Protein AF-A0A954BJS2-F1 (afdb_monomer_lite)

Sequence (101 aa):
MTTIRPLPHIETTKPYVPGGKLHGATGEIAMLASNENPFGPSPKAIAAMQDVAGGVHVYPDPDYGALRKAIADAKGITDFSRVAVSAGSDEIIHLLTQAYA

Structure (mmCIF, N/CA/C/O backbone):
data_AF-A0A954BJS2-F1
#
_entry.id   AF-A0A954BJS2-F1
#
loop_
_atom_site.group_PDB
_atom_site.id
_atom_site.type_symbol
_atom_site.label_atom_id
_atom_site.label_alt_id
_atom_site.label_comp_id
_atom_site.label_asym_id
_atom_site.label_entity_id
_atom_site.label_seq_id
_atom_site.pdbx_PDB_ins_code
_atom_site.Cartn_x
_atom_site.Cartn_y
_atom_site.Cartn_z
_atom_site.occupancy
_atom_site.B_iso_or_equiv
_atom_site.auth_seq_id
_atom_site.auth_comp_id
_atom_site.auth_asym_id
_atom_site.auth_atom_id
_atom_site.pdbx_PDB_model_num
ATOM 1 N N . MET A 1 1 ? -3.574 -6.481 -42.604 1.00 68.25 1 MET A N 1
ATOM 2 C CA . MET A 1 1 ? -3.641 -6.512 -41.127 1.00 68.25 1 MET A CA 1
ATOM 3 C C . MET A 1 1 ? -2.523 -5.639 -40.596 1.00 68.25 1 MET A C 1
ATOM 5 O O . MET A 1 1 ? -1.390 -5.832 -41.016 1.00 68.25 1 MET A O 1
ATOM 9 N N . THR A 1 2 ? -2.831 -4.658 -39.754 1.00 78.94 2 THR A N 1
ATOM 10 C CA . THR A 1 2 ? -1.814 -3.799 -39.136 1.00 78.94 2 THR A CA 1
ATOM 11 C C . THR A 1 2 ? -1.153 -4.575 -38.004 1.00 78.94 2 THR A C 1
ATOM 13 O O . THR A 1 2 ? -1.835 -5.018 -37.082 1.00 78.94 2 THR A O 1
ATOM 16 N N . THR A 1 3 ? 0.157 -4.788 -38.085 1.00 88.62 3 THR A N 1
ATOM 17 C CA . THR A 1 3 ? 0.908 -5.463 -37.023 1.00 88.62 3 THR A CA 1
ATOM 18 C C . THR A 1 3 ? 0.991 -4.544 -35.808 1.00 88.62 3 THR A C 1
ATOM 20 O O . THR A 1 3 ? 1.596 -3.477 -35.887 1.00 88.62 3 THR A O 1
ATOM 23 N N . ILE A 1 4 ? 0.389 -4.951 -34.690 1.00 93.19 4 ILE A N 1
ATOM 24 C CA . ILE A 1 4 ? 0.516 -4.245 -33.410 1.00 93.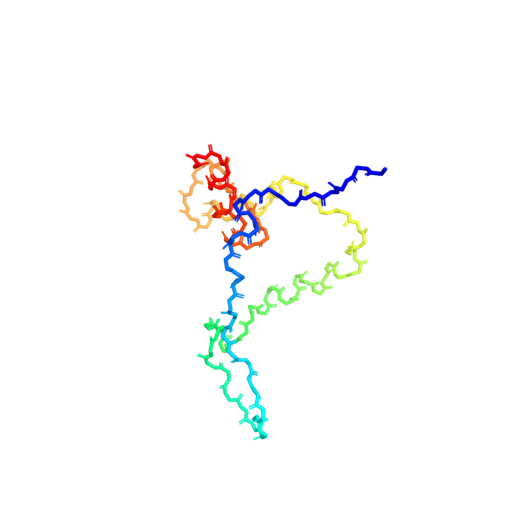19 4 ILE A CA 1
ATOM 25 C C . ILE A 1 4 ? 1.948 -4.448 -32.901 1.00 93.19 4 IL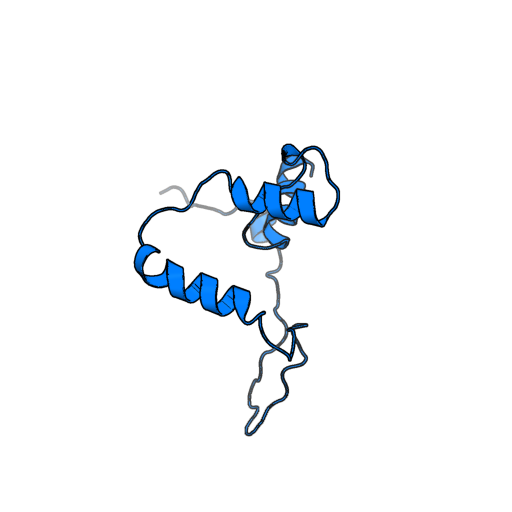E A C 1
ATOM 27 O O . ILE A 1 4 ? 2.423 -5.582 -32.833 1.00 93.19 4 ILE A O 1
ATOM 31 N N . ARG A 1 5 ? 2.640 -3.356 -32.561 1.00 93.50 5 ARG A N 1
ATOM 32 C CA . ARG A 1 5 ? 3.983 -3.374 -31.963 1.00 93.50 5 ARG A CA 1
ATOM 33 C C . ARG A 1 5 ? 3.991 -2.578 -30.653 1.00 93.50 5 ARG A C 1
ATOM 35 O O . ARG A 1 5 ? 3.294 -1.564 -30.585 1.00 93.50 5 ARG A O 1
ATOM 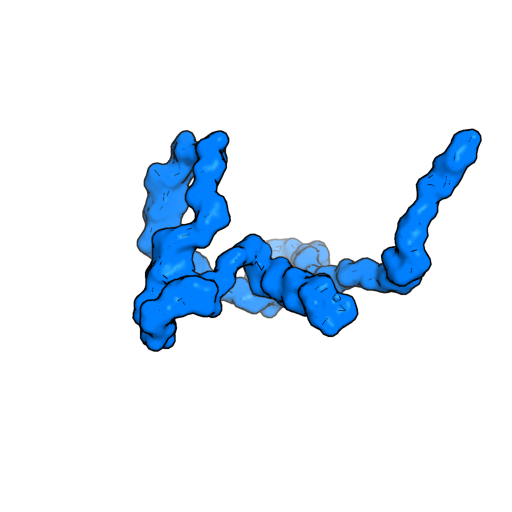42 N N . PRO A 1 6 ? 4.746 -3.017 -29.627 1.00 93.19 6 PRO A N 1
ATOM 43 C CA . PRO A 1 6 ? 4.934 -2.239 -28.406 1.00 93.19 6 PRO A CA 1
ATOM 44 C C . PRO A 1 6 ? 5.706 -0.944 -28.693 1.00 93.19 6 PRO A C 1
ATOM 46 O O . PRO A 1 6 ? 6.353 -0.802 -29.732 1.00 93.19 6 PRO A O 1
ATOM 49 N N . LEU A 1 7 ? 5.657 0.004 -27.754 1.00 94.12 7 LEU A N 1
ATOM 50 C CA . LEU A 1 7 ? 6.507 1.194 -27.820 1.00 94.12 7 LEU A CA 1
ATOM 51 C C . LEU A 1 7 ? 7.993 0.784 -27.749 1.00 94.12 7 LEU A C 1
ATOM 53 O O . LEU A 1 7 ? 8.313 -0.147 -27.005 1.00 94.12 7 LEU A O 1
ATOM 57 N N . PRO A 1 8 ? 8.914 1.492 -28.434 1.00 94.69 8 PRO A N 1
ATOM 58 C CA . PRO A 1 8 ? 10.321 1.085 -28.509 1.00 94.69 8 PRO A CA 1
ATOM 59 C C . PRO A 1 8 ? 10.995 0.872 -27.148 1.00 94.69 8 PRO A C 1
ATOM 61 O O . PRO A 1 8 ? 11.760 -0.071 -26.971 1.00 94.69 8 PRO A O 1
ATOM 64 N N . HIS A 1 9 ? 10.684 1.708 -26.152 1.00 91.94 9 HIS A N 1
ATOM 65 C CA . HIS A 1 9 ? 11.261 1.553 -24.816 1.00 91.94 9 HIS A CA 1
ATOM 66 C C . HIS A 1 9 ? 10.766 0.275 -24.121 1.00 91.94 9 HIS A C 1
ATOM 68 O O . HIS A 1 9 ? 11.561 -0.407 -23.486 1.00 91.94 9 HIS A O 1
ATOM 74 N N . ILE A 1 10 ? 9.497 -0.110 -24.302 1.00 93.50 10 ILE A N 1
ATOM 75 C CA . ILE A 1 10 ? 8.939 -1.358 -23.755 1.00 93.50 10 ILE A CA 1
ATOM 76 C C . ILE A 1 10 ? 9.615 -2.583 -24.374 1.00 93.50 10 ILE A C 1
ATOM 78 O O . ILE A 1 10 ? 9.880 -3.546 -23.663 1.00 93.50 10 ILE A O 1
ATOM 82 N N . GLU A 1 11 ? 9.947 -2.535 -25.666 1.00 94.44 11 GLU A N 1
ATOM 83 C CA . GLU A 1 11 ? 10.642 -3.631 -26.359 1.00 94.44 11 GLU A CA 1
ATOM 84 C C . GLU A 1 11 ? 12.039 -3.907 -25.773 1.00 94.44 11 GLU A C 1
ATOM 86 O O . GLU A 1 11 ? 12.513 -5.040 -25.800 1.00 94.44 11 GLU A O 1
ATOM 91 N N . THR A 1 12 ? 12.686 -2.884 -25.205 1.00 94.94 12 THR A N 1
ATOM 92 C CA . THR A 1 12 ? 14.056 -2.978 -24.666 1.00 94.94 12 THR A CA 1
ATOM 93 C C . THR A 1 12 ? 14.140 -3.068 -23.140 1.00 94.94 12 THR A C 1
ATOM 95 O O . THR A 1 12 ? 15.190 -3.437 -22.607 1.00 94.94 12 THR A O 1
ATOM 98 N N . THR A 1 13 ? 13.063 -2.739 -22.421 1.00 94.38 13 THR A N 1
ATOM 99 C CA . THR A 1 13 ? 13.043 -2.765 -20.954 1.00 94.38 13 THR A CA 1
ATOM 100 C C . THR A 1 13 ? 13.220 -4.190 -20.449 1.00 94.38 13 THR A C 1
ATOM 102 O O . THR A 1 13 ? 12.446 -5.090 -20.772 1.00 94.38 13 THR A O 1
ATOM 105 N N . LYS A 1 14 ? 14.231 -4.396 -19.602 1.00 96.12 14 LYS A N 1
ATOM 106 C CA . LYS A 1 14 ? 14.418 -5.680 -18.925 1.00 96.12 14 LYS A CA 1
ATOM 107 C C . LYS A 1 14 ? 13.321 -5.865 -17.871 1.00 96.12 14 LYS A C 1
ATOM 109 O O . LYS A 1 14 ? 13.148 -4.968 -17.044 1.00 96.12 14 LYS A O 1
ATOM 114 N N . PRO A 1 15 ? 12.618 -7.011 -17.854 1.00 93.44 15 PRO A N 1
ATOM 115 C CA . PRO A 1 15 ? 11.663 -7.309 -16.798 1.00 93.44 15 PRO A CA 1
ATOM 116 C C . PRO A 1 15 ? 12.320 -7.282 -15.418 1.00 93.44 15 PRO A C 1
ATOM 118 O O . PRO A 1 15 ? 13.474 -7.692 -15.258 1.00 93.44 15 PRO A O 1
ATOM 121 N N . TYR A 1 16 ? 11.562 -6.839 -14.417 1.00 93.94 16 TYR A N 1
ATOM 122 C CA . TYR A 1 16 ? 11.967 -6.976 -13.025 1.00 93.94 16 TYR A CA 1
ATOM 123 C C . TYR A 1 16 ? 12.137 -8.460 -12.667 1.00 93.94 16 TYR A C 1
ATOM 125 O O . TYR A 1 16 ? 11.279 -9.286 -12.980 1.00 93.94 16 TYR A O 1
ATOM 133 N N . VAL A 1 17 ? 13.244 -8.787 -11.997 1.00 92.56 17 VAL A N 1
ATOM 134 C CA . VAL A 1 17 ? 13.527 -10.137 -11.499 1.00 92.56 17 VAL A CA 1
ATOM 135 C C . VAL A 1 17 ? 13.287 -10.141 -9.988 1.00 92.56 17 VAL A C 1
ATOM 137 O O . VAL A 1 17 ? 14.091 -9.557 -9.257 1.00 92.56 17 VAL A O 1
ATOM 140 N N . PRO A 1 18 ? 12.197 -10.760 -9.497 1.00 88.75 18 PRO A N 1
ATOM 141 C CA . PRO A 1 18 ? 11.941 -10.836 -8.066 1.00 88.75 18 PRO A CA 1
ATOM 142 C C . PRO A 1 18 ? 12.983 -11.713 -7.367 1.00 88.75 18 PRO A C 1
ATOM 144 O O . PRO A 1 18 ? 13.522 -12.658 -7.948 1.00 88.75 18 PRO A O 1
ATOM 147 N N . GLY A 1 19 ? 13.230 -11.430 -6.086 1.00 83.38 19 GLY A N 1
ATOM 148 C CA . GLY A 1 19 ? 14.014 -12.319 -5.231 1.00 83.38 19 GLY A CA 1
ATOM 149 C C . GLY A 1 19 ? 13.399 -13.723 -5.184 1.00 83.38 19 GLY A C 1
ATOM 150 O O . GLY A 1 19 ? 12.177 -13.881 -5.166 1.00 83.38 19 GLY A O 1
ATOM 151 N N . GLY A 1 20 ? 14.243 -14.757 -5.189 1.00 75.94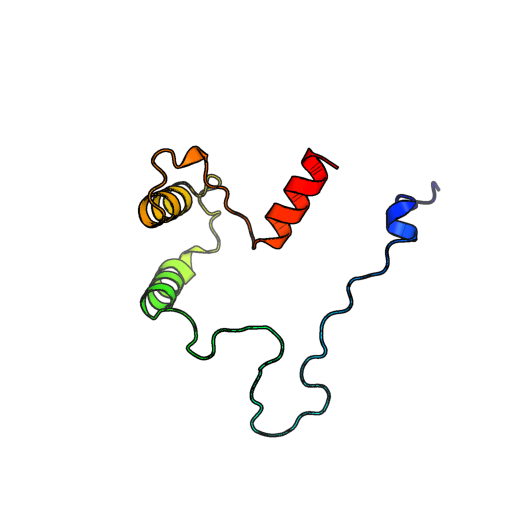 20 GLY A N 1
ATOM 152 C CA . GLY A 1 20 ? 13.782 -16.144 -5.193 1.00 75.94 20 GLY A CA 1
ATOM 153 C C . GLY A 1 20 ? 12.980 -16.483 -3.935 1.00 75.94 20 GLY A C 1
ATOM 154 O O . GLY A 1 20 ? 13.451 -16.270 -2.821 1.00 75.94 20 GLY A O 1
ATOM 155 N N . LYS A 1 21 ? 11.785 -17.059 -4.102 1.00 65.88 21 LYS A N 1
ATOM 156 C CA . LYS A 1 21 ? 11.015 -17.632 -2.992 1.00 65.88 21 LYS A CA 1
ATOM 157 C C . LYS A 1 21 ? 11.258 -19.136 -2.926 1.00 65.88 21 LYS A C 1
ATOM 159 O O . LYS A 1 21 ? 10.979 -19.826 -3.895 1.00 65.88 21 LYS A O 1
ATOM 164 N N . LEU A 1 22 ? 11.769 -19.616 -1.790 1.00 65.94 22 LEU A N 1
ATOM 165 C CA . LEU A 1 22 ? 11.656 -20.997 -1.281 1.00 65.94 22 LEU A CA 1
ATOM 166 C C . LEU A 1 22 ? 11.941 -22.177 -2.237 1.00 65.94 2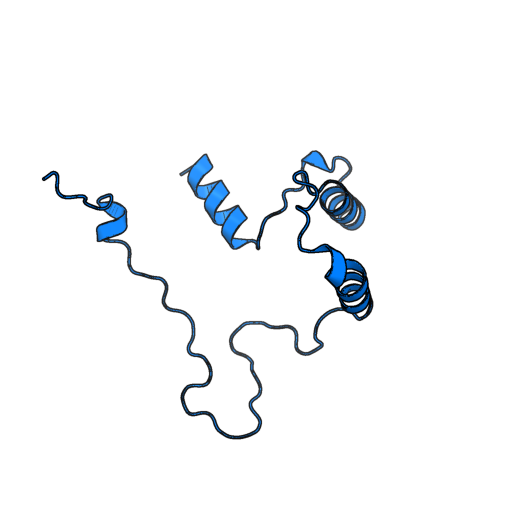2 LEU A C 1
ATOM 168 O O . LEU A 1 22 ? 11.547 -23.296 -1.918 1.00 65.94 22 LEU A O 1
ATOM 172 N N . HIS A 1 23 ? 12.605 -21.984 -3.381 1.00 61.12 23 HIS A N 1
ATOM 173 C CA . HIS A 1 23 ? 12.804 -23.050 -4.368 1.00 61.12 23 HIS A CA 1
ATOM 174 C C . HIS A 1 23 ? 13.523 -24.259 -3.744 1.00 61.12 23 HIS A C 1
ATOM 176 O O . HIS A 1 23 ? 14.724 -24.215 -3.492 1.00 61.12 23 HIS A O 1
ATOM 182 N N . GLY A 1 24 ? 12.769 -25.336 -3.497 1.00 68.12 24 GLY A N 1
ATOM 183 C CA . GLY A 1 24 ? 13.275 -26.591 -2.936 1.00 68.12 24 GLY A CA 1
ATOM 184 C C . GLY A 1 24 ? 13.443 -26.623 -1.414 1.00 68.12 24 GLY A C 1
ATOM 185 O O . GLY A 1 24 ? 13.980 -27.599 -0.898 1.00 68.12 24 GLY A O 1
ATOM 186 N N . ALA A 1 25 ? 12.998 -25.599 -0.683 1.00 75.81 25 ALA A N 1
ATOM 187 C CA . ALA A 1 25 ? 13.083 -25.599 0.771 1.00 75.81 25 ALA A CA 1
ATOM 188 C C . ALA A 1 25 ? 12.009 -26.524 1.378 1.00 75.81 25 ALA A C 1
ATOM 190 O O . ALA A 1 25 ? 10.821 -26.392 1.085 1.00 75.81 25 ALA A O 1
ATOM 191 N N . THR A 1 26 ? 12.431 -27.464 2.225 1.00 80.94 26 THR A N 1
ATOM 192 C CA . THR A 1 26 ? 11.555 -28.400 2.947 1.00 80.94 26 THR A CA 1
ATOM 193 C C . THR A 1 26 ? 11.696 -28.205 4.450 1.00 80.94 26 THR A C 1
ATOM 195 O O . THR A 1 26 ? 12.807 -27.999 4.934 1.00 80.94 26 THR A O 1
ATOM 198 N N . GLY A 1 27 ? 10.598 -28.354 5.190 1.00 82.38 27 GLY A N 1
ATOM 199 C CA . GLY A 1 27 ? 10.572 -28.162 6.641 1.00 82.38 27 GLY A CA 1
ATOM 200 C C . GLY A 1 27 ? 10.123 -26.758 7.040 1.00 82.38 27 GLY A C 1
ATOM 201 O O . GLY A 1 27 ? 9.551 -26.023 6.237 1.00 82.38 27 GLY A O 1
ATOM 202 N N . GLU A 1 28 ? 10.340 -26.407 8.304 1.00 84.06 28 GLU A N 1
ATOM 203 C CA . GLU A 1 28 ? 10.006 -25.086 8.831 1.00 84.06 28 GLU A CA 1
ATOM 204 C C . GLU A 1 28 ? 11.005 -24.052 8.300 1.00 84.06 28 GLU A C 1
ATOM 206 O O . GLU A 1 28 ? 12.214 -24.180 8.497 1.00 84.06 28 GLU A O 1
ATOM 211 N N . ILE A 1 29 ? 10.508 -23.046 7.576 1.00 84.94 29 ILE A N 1
ATOM 212 C CA . ILE A 1 29 ? 11.354 -22.054 6.908 1.00 84.94 29 ILE A CA 1
ATOM 213 C C . ILE A 1 29 ? 11.079 -20.674 7.488 1.00 84.94 29 ILE A C 1
ATOM 215 O O . ILE A 1 29 ? 9.966 -20.159 7.396 1.00 84.94 29 ILE A O 1
ATOM 219 N N . ALA A 1 30 ? 12.125 -20.043 8.016 1.00 85.62 30 ALA A N 1
ATOM 220 C CA . ALA A 1 30 ? 12.087 -18.635 8.378 1.00 85.62 30 ALA A CA 1
ATOM 221 C C . ALA A 1 30 ? 12.185 -17.765 7.110 1.00 85.62 30 ALA A C 1
ATOM 223 O O . ALA A 1 30 ? 13.233 -17.699 6.463 1.00 85.62 30 ALA A O 1
ATOM 224 N N . MET A 1 31 ? 11.090 -17.095 6.744 1.00 83.94 31 MET A N 1
ATOM 225 C CA . MET A 1 31 ? 11.054 -16.163 5.615 1.00 83.94 31 MET A CA 1
ATOM 226 C C . MET A 1 31 ? 11.669 -14.813 6.005 1.00 83.94 31 MET A C 1
ATOM 228 O O . MET A 1 31 ? 11.048 -14.033 6.716 1.00 83.94 31 MET A O 1
ATOM 232 N N . LEU A 1 32 ? 12.884 -14.527 5.526 1.00 89.00 32 LEU A N 1
ATOM 233 C CA . LEU A 1 32 ? 13.623 -13.284 5.822 1.00 89.00 32 LEU A CA 1
ATOM 234 C C . LEU A 1 32 ? 14.021 -12.503 4.553 1.00 89.00 32 LEU A C 1
ATOM 236 O O . LEU A 1 32 ? 14.921 -11.670 4.588 1.00 89.00 32 LEU A O 1
ATOM 240 N N . ALA A 1 33 ? 13.378 -12.790 3.415 1.00 88.38 33 ALA A N 1
ATOM 241 C CA . ALA A 1 33 ? 13.809 -12.311 2.096 1.00 88.38 33 ALA A CA 1
ATOM 242 C C . ALA A 1 33 ? 13.004 -11.121 1.541 1.00 88.38 33 ALA A C 1
ATOM 244 O O . ALA A 1 33 ? 13.361 -10.576 0.499 1.00 88.38 33 ALA A O 1
ATOM 245 N N . SER A 1 34 ? 11.898 -10.733 2.184 1.00 89.75 34 SER A N 1
ATOM 246 C CA . SER A 1 34 ? 10.971 -9.715 1.653 1.00 89.75 34 SER A CA 1
ATOM 247 C C . SER A 1 34 ? 10.622 -8.605 2.648 1.00 89.75 34 SER A C 1
ATOM 249 O O . SER A 1 34 ? 9.670 -7.869 2.423 1.00 89.75 34 SER A O 1
ATOM 251 N N . ASN A 1 35 ? 11.403 -8.455 3.727 1.00 93.12 35 ASN A N 1
ATOM 252 C CA . ASN A 1 35 ? 11.203 -7.434 4.769 1.00 93.12 35 ASN A CA 1
ATOM 253 C C . ASN A 1 35 ? 9.805 -7.465 5.422 1.00 93.12 35 ASN A C 1
ATOM 255 O O . ASN A 1 35 ? 9.307 -6.444 5.895 1.00 93.12 35 ASN A O 1
ATOM 259 N N . GLU A 1 36 ? 9.158 -8.630 5.435 1.00 93.25 36 GLU A N 1
ATOM 260 C CA . GLU A 1 36 ? 7.855 -8.816 6.066 1.00 93.25 36 GLU A CA 1
ATOM 261 C C . GLU A 1 36 ? 7.980 -8.696 7.592 1.00 93.25 36 GLU A C 1
ATOM 263 O O . GLU A 1 36 ? 8.990 -9.071 8.190 1.00 93.25 36 GLU A O 1
ATOM 268 N N . ASN A 1 37 ? 6.945 -8.161 8.241 1.00 94.44 37 ASN A N 1
ATOM 269 C CA . ASN A 1 37 ? 6.920 -8.053 9.696 1.00 94.44 37 ASN A CA 1
ATOM 270 C C . ASN A 1 37 ? 6.628 -9.435 10.321 1.00 94.44 37 ASN A C 1
ATOM 272 O O . ASN A 1 37 ? 5.538 -9.967 10.085 1.00 94.44 37 ASN A O 1
ATOM 276 N N . PRO A 1 38 ? 7.524 -9.998 11.161 1.00 93.69 38 PRO A N 1
ATOM 277 C CA . PRO A 1 38 ? 7.339 -11.334 11.732 1.00 93.69 38 PRO A CA 1
ATOM 278 C C . PRO A 1 38 ? 6.185 -11.419 12.740 1.00 93.69 38 PRO A C 1
ATOM 280 O O . PRO A 1 38 ? 5.730 -12.513 13.057 1.00 93.69 38 PRO A O 1
ATOM 283 N N . PHE A 1 39 ? 5.697 -10.285 13.251 1.00 95.25 39 PHE A N 1
ATOM 284 C CA . PHE A 1 39 ? 4.597 -10.241 14.218 1.00 95.25 39 PHE A CA 1
ATOM 285 C C . PHE A 1 39 ? 3.209 -10.257 13.565 1.00 95.25 39 PHE A C 1
ATOM 287 O O . PHE A 1 39 ? 2.203 -10.335 14.269 1.00 95.25 39 PHE A O 1
ATOM 294 N N . GLY A 1 40 ? 3.139 -10.169 12.234 1.00 94.44 40 GLY A N 1
ATOM 295 C CA . GLY A 1 40 ? 1.879 -10.021 11.515 1.00 94.44 40 GLY A CA 1
ATOM 296 C C . GLY A 1 40 ? 1.223 -8.642 11.708 1.00 94.44 40 GLY A C 1
ATOM 297 O O . GLY A 1 40 ? 1.832 -7.710 12.246 1.00 94.44 40 GLY A O 1
ATOM 298 N N . PRO A 1 41 ? -0.015 -8.467 11.214 1.00 97.25 41 PRO A N 1
ATOM 299 C CA . PRO A 1 41 ? -0.737 -7.206 11.325 1.00 97.25 41 PRO A CA 1
ATOM 300 C C . PRO A 1 41 ? -1.282 -6.977 12.743 1.00 97.25 41 PRO A C 1
ATOM 302 O O . PRO A 1 41 ? -1.444 -7.897 13.541 1.00 97.25 41 PRO A O 1
ATOM 305 N N . SER A 1 42 ? -1.636 -5.726 13.048 1.00 98.00 42 SER A N 1
ATOM 306 C CA . SER A 1 42 ? -2.313 -5.386 14.305 1.00 98.00 42 SER A CA 1
ATOM 307 C C . SER A 1 42 ? -3.622 -6.181 14.471 1.00 98.00 42 SER A C 1
ATOM 309 O O . SER A 1 42 ? -4.410 -6.222 13.522 1.00 98.00 42 SER A O 1
ATOM 311 N N . PRO A 1 43 ? -3.952 -6.692 15.676 1.00 98.25 43 PRO A N 1
ATOM 312 C CA . PRO A 1 43 ? -5.250 -7.323 15.937 1.00 98.25 43 PRO A CA 1
ATOM 313 C C . PRO A 1 43 ? -6.449 -6.424 15.598 1.00 98.25 43 PRO A C 1
ATOM 315 O O . PRO A 1 43 ? -7.475 -6.910 15.134 1.00 98.25 43 PRO A O 1
ATOM 318 N N . LYS A 1 44 ? -6.303 -5.099 15.756 1.00 98.31 44 LYS A N 1
ATOM 319 C CA . LYS A 1 44 ? -7.335 -4.122 15.369 1.00 98.31 44 LYS A CA 1
ATOM 320 C C . LYS A 1 44 ? -7.557 -4.081 13.856 1.00 98.31 44 LYS A C 1
ATOM 322 O O . LYS A 1 44 ? -8.686 -3.912 13.415 1.00 98.31 44 LYS A O 1
ATOM 327 N N . ALA A 1 45 ? -6.491 -4.240 13.070 1.00 97.75 45 ALA A N 1
ATOM 328 C CA . ALA A 1 45 ? -6.587 -4.291 11.615 1.00 97.75 45 ALA A CA 1
ATOM 329 C C . ALA A 1 45 ? -7.245 -5.598 11.150 1.00 97.75 45 ALA A C 1
ATOM 331 O O . ALA A 1 45 ? -8.075 -5.566 10.249 1.00 97.75 45 ALA A O 1
ATOM 332 N N . ILE A 1 46 ? -6.926 -6.727 11.796 1.00 98.38 46 ILE A N 1
ATOM 333 C CA . ILE A 1 46 ? -7.572 -8.020 11.518 1.00 98.38 46 ILE A CA 1
ATOM 334 C C . ILE A 1 46 ? -9.082 -7.928 11.760 1.00 98.38 46 ILE A C 1
ATOM 336 O O . ILE A 1 46 ? -9.849 -8.270 10.865 1.00 98.38 46 ILE A O 1
ATOM 340 N N . ALA A 1 47 ? -9.498 -7.416 12.923 1.00 98.50 47 ALA A N 1
ATOM 341 C CA . ALA A 1 47 ? -10.913 -7.242 13.248 1.00 98.50 47 ALA A CA 1
ATOM 342 C C . ALA A 1 47 ? -11.627 -6.342 12.223 1.00 98.50 47 ALA A C 1
ATOM 344 O O . ALA A 1 47 ? -12.637 -6.741 11.656 1.00 98.50 47 ALA A O 1
ATOM 345 N N . ALA A 1 48 ? -11.042 -5.185 11.886 1.00 97.44 48 ALA A N 1
ATOM 346 C CA . ALA A 1 48 ? -11.617 -4.281 10.890 1.00 97.44 48 ALA A CA 1
ATOM 347 C C . ALA A 1 48 ? -11.769 -4.931 9.501 1.00 97.44 48 ALA A C 1
ATOM 349 O O . ALA A 1 48 ? -12.774 -4.705 8.834 1.00 97.44 48 ALA A O 1
ATOM 350 N N . MET A 1 49 ? -10.803 -5.751 9.064 1.00 97.44 49 MET A N 1
ATOM 351 C CA . MET A 1 49 ? -10.908 -6.502 7.804 1.00 97.44 49 MET A CA 1
ATOM 352 C C . MET A 1 49 ? -12.026 -7.550 7.847 1.00 97.44 49 MET A C 1
ATOM 354 O O . MET A 1 49 ? -12.736 -7.721 6.859 1.00 97.44 49 MET A O 1
ATOM 358 N N . GLN A 1 50 ? -12.190 -8.246 8.975 1.00 98.19 50 GLN A N 1
ATOM 359 C CA . GLN A 1 50 ? -13.249 -9.241 9.158 1.00 98.19 50 GLN A CA 1
ATOM 360 C C . GLN A 1 50 ? -14.638 -8.595 9.135 1.00 98.19 50 GLN A C 1
ATOM 362 O O . GLN A 1 50 ? -15.526 -9.102 8.451 1.00 98.19 50 GLN A O 1
ATOM 367 N N . ASP A 1 51 ? -14.799 -7.453 9.804 1.00 98.06 51 ASP A N 1
ATOM 368 C CA . ASP A 1 51 ? -16.070 -6.727 9.890 1.00 98.06 51 ASP A CA 1
ATOM 369 C C . ASP A 1 51 ? -16.584 -6.276 8.512 1.00 98.06 51 ASP A C 1
ATOM 371 O O . ASP A 1 51 ? -17.789 -6.291 8.257 1.00 98.06 51 ASP A O 1
ATOM 375 N N . VAL A 1 52 ? -15.682 -5.909 7.593 1.00 95.94 52 VAL A N 1
ATOM 376 C CA . VAL A 1 52 ? -16.052 -5.427 6.248 1.00 95.94 52 VAL A CA 1
ATOM 377 C C . VAL A 1 52 ? -16.083 -6.526 5.181 1.00 95.94 52 VAL A C 1
ATOM 379 O O . VAL A 1 52 ? -16.550 -6.278 4.068 1.00 95.94 52 VAL A O 1
ATOM 382 N N . ALA A 1 53 ? -15.626 -7.745 5.491 1.00 97.56 53 ALA A N 1
ATOM 383 C CA . ALA A 1 53 ? -15.417 -8.814 4.510 1.00 97.56 53 ALA A CA 1
ATOM 384 C C . ALA A 1 53 ? -16.684 -9.185 3.715 1.00 97.56 53 ALA A C 1
ATOM 386 O O . ALA A 1 53 ? -16.600 -9.486 2.527 1.00 97.56 53 ALA A O 1
ATOM 387 N N . GLY A 1 54 ? -17.870 -9.122 4.332 1.00 97.69 54 GLY A N 1
ATOM 388 C CA . GLY A 1 54 ? -19.140 -9.408 3.648 1.00 97.69 54 GLY A CA 1
ATOM 389 C C . GLY A 1 54 ? -19.553 -8.358 2.602 1.00 97.69 54 GLY A C 1
ATOM 390 O O . GLY A 1 54 ? -20.369 -8.644 1.726 1.00 97.69 54 GLY A O 1
ATOM 391 N N . GLY A 1 55 ? -18.990 -7.147 2.669 1.00 96.12 55 GLY A N 1
ATOM 392 C CA . GLY A 1 55 ? -19.362 -5.999 1.836 1.00 96.12 55 GLY A CA 1
ATOM 393 C C . GLY A 1 55 ? -18.435 -5.721 0.650 1.00 96.12 55 GLY A C 1
ATOM 394 O O . GLY A 1 55 ? -18.705 -4.801 -0.115 1.00 96.12 55 GLY A O 1
ATOM 395 N N . VAL A 1 56 ? -17.369 -6.504 0.453 1.00 96.12 56 VAL A N 1
ATOM 396 C CA . VAL A 1 56 ? -16.290 -6.196 -0.516 1.00 96.12 56 VAL A CA 1
ATOM 397 C C . VAL A 1 56 ? -16.701 -6.241 -1.996 1.00 96.12 56 VAL A C 1
ATOM 399 O O . VAL A 1 56 ? -15.894 -5.941 -2.869 1.00 96.12 56 VAL A O 1
ATOM 402 N N . HIS A 1 57 ? -17.947 -6.614 -2.296 1.00 97.19 57 HIS A N 1
ATOM 403 C CA . HIS A 1 57 ? -18.526 -6.542 -3.640 1.00 97.19 57 HIS A CA 1
ATOM 404 C C . HIS A 1 57 ? -18.948 -5.115 -4.036 1.00 97.19 57 HIS A C 1
ATOM 406 O O . HIS A 1 57 ? -19.225 -4.859 -5.206 1.00 97.19 57 HIS A O 1
ATOM 412 N N . VAL A 1 58 ? -19.020 -4.194 -3.071 1.00 96.81 58 VAL A N 1
ATOM 413 C CA . VAL A 1 58 ? -19.329 -2.780 -3.291 1.00 96.81 58 VAL A CA 1
ATOM 414 C C . VAL A 1 58 ? -18.026 -1.998 -3.435 1.00 96.81 58 VAL A C 1
ATOM 416 O O . VAL A 1 58 ? -17.080 -2.215 -2.677 1.00 96.81 58 VAL A O 1
ATOM 419 N N . TYR A 1 59 ? -17.978 -1.076 -4.398 1.00 95.31 59 TYR A N 1
ATOM 420 C CA . TYR A 1 59 ? -16.831 -0.184 -4.562 1.00 95.31 59 TYR A CA 1
ATOM 421 C C . TYR A 1 59 ? -16.556 0.623 -3.278 1.00 95.31 59 TYR A C 1
ATOM 423 O O . TYR A 1 59 ? -17.504 1.086 -2.637 1.00 95.31 59 TYR A O 1
ATOM 431 N N . PRO A 1 60 ? -15.277 0.820 -2.905 1.00 92.62 60 PRO A N 1
ATOM 432 C CA . PRO A 1 60 ? -14.913 1.678 -1.784 1.00 92.62 60 PRO A CA 1
ATOM 433 C C . PRO A 1 60 ? -15.136 3.161 -2.115 1.00 92.62 60 PRO A C 1
ATOM 435 O O . PRO A 1 60 ? -15.373 3.529 -3.266 1.00 92.62 60 PRO A O 1
ATOM 438 N N . ASP A 1 61 ? -15.003 4.015 -1.097 1.00 93.31 61 ASP A N 1
ATOM 439 C CA . ASP A 1 61 ? -14.877 5.466 -1.278 1.00 93.31 61 ASP A CA 1
ATOM 440 C C . ASP A 1 61 ? -13.707 5.779 -2.235 1.00 93.31 61 ASP A C 1
ATOM 442 O O . ASP A 1 61 ? -12.560 5.471 -1.890 1.00 93.31 61 ASP A O 1
ATOM 446 N N . PRO A 1 62 ? -13.962 6.380 -3.414 1.00 92.62 62 PRO A N 1
ATOM 447 C CA . PRO A 1 62 ? -12.916 6.663 -4.392 1.00 92.62 62 PRO A CA 1
ATOM 448 C C . PRO A 1 62 ? -11.930 7.742 -3.922 1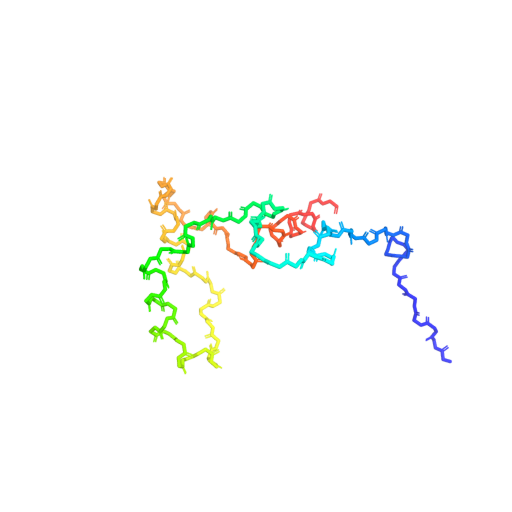.00 92.62 62 PRO A C 1
ATOM 450 O O . PRO A 1 62 ? -10.805 7.785 -4.418 1.00 92.62 62 PRO A O 1
ATOM 453 N N . ASP A 1 63 ? -12.313 8.591 -2.963 1.00 93.00 63 ASP A N 1
ATOM 454 C CA . ASP A 1 63 ? -11.466 9.684 -2.475 1.00 93.00 63 ASP A CA 1
ATOM 455 C C . ASP A 1 63 ? -10.527 9.254 -1.339 1.00 93.00 63 ASP A C 1
ATOM 457 O O . ASP A 1 63 ? -9.628 10.012 -0.946 1.00 93.00 63 ASP A O 1
ATOM 461 N N . TYR A 1 64 ? -10.732 8.050 -0.789 1.00 94.94 64 TYR A N 1
ATOM 462 C CA . TYR A 1 64 ? -10.047 7.545 0.404 1.00 94.94 64 TYR A CA 1
ATOM 463 C C . TYR A 1 64 ? -10.075 8.553 1.566 1.00 94.94 64 TYR A C 1
ATOM 465 O O . TYR A 1 64 ? -9.120 8.646 2.345 1.00 94.94 64 TYR A O 1
ATOM 473 N N . GLY A 1 65 ? -11.147 9.343 1.691 1.00 96.31 65 GLY A N 1
ATOM 474 C CA . GLY A 1 65 ? -11.168 10.553 2.513 1.00 96.31 65 GLY A CA 1
ATOM 475 C C . GLY A 1 65 ? -10.897 10.260 3.987 1.00 96.31 65 GLY A C 1
ATOM 476 O O . GLY A 1 65 ? -10.054 10.905 4.616 1.00 96.31 65 GLY A O 1
ATOM 477 N N . ALA A 1 66 ? -11.542 9.219 4.519 1.00 96.25 66 ALA A N 1
ATOM 478 C CA . ALA A 1 66 ? -11.344 8.780 5.899 1.00 96.25 66 ALA A CA 1
ATOM 479 C C . ALA A 1 66 ? -9.895 8.330 6.171 1.00 96.25 66 ALA A C 1
ATOM 481 O O . ALA A 1 66 ? -9.318 8.688 7.199 1.00 96.25 66 ALA A O 1
ATOM 482 N N . LEU A 1 67 ? -9.283 7.596 5.235 1.00 96.88 67 LEU A N 1
ATOM 483 C CA . LEU A 1 67 ? -7.907 7.113 5.363 1.00 96.88 67 LEU A CA 1
ATOM 484 C C . LEU A 1 67 ? -6.896 8.261 5.270 1.00 96.88 67 LEU A C 1
ATOM 486 O O . LEU A 1 67 ? -5.999 8.358 6.107 1.00 96.88 67 LEU A O 1
ATOM 490 N N . ARG A 1 68 ? -7.065 9.168 4.301 1.00 97.94 68 ARG A N 1
ATOM 491 C CA . ARG A 1 68 ? -6.214 10.358 4.144 1.00 97.94 68 ARG A CA 1
ATOM 492 C C . ARG A 1 68 ? -6.238 11.222 5.396 1.00 97.94 68 ARG A C 1
ATOM 494 O O . ARG A 1 68 ? -5.178 11.617 5.878 1.00 97.94 68 ARG A O 1
ATOM 501 N N . LYS A 1 69 ? -7.428 11.458 5.960 1.00 98.25 69 LYS A N 1
ATOM 502 C CA . LYS A 1 69 ? -7.577 12.200 7.213 1.00 98.25 69 LYS A CA 1
ATOM 503 C C . LYS A 1 69 ? -6.878 11.490 8.376 1.00 98.25 69 LYS A C 1
ATOM 505 O O . LYS A 1 69 ? -6.108 12.126 9.085 1.00 98.25 69 LYS A O 1
ATOM 510 N N . ALA A 1 70 ? -7.094 10.185 8.547 1.00 98.06 70 ALA A N 1
ATOM 511 C CA . ALA A 1 70 ? -6.473 9.422 9.631 1.00 98.06 70 ALA A CA 1
ATOM 512 C C . ALA A 1 70 ? -4.935 9.435 9.554 1.00 98.06 70 ALA A C 1
ATOM 514 O O . ALA A 1 70 ? -4.264 9.590 10.574 1.00 98.06 70 ALA A O 1
ATOM 515 N N . ILE A 1 71 ? -4.368 9.319 8.347 1.00 97.94 71 ILE A N 1
ATOM 516 C CA . ILE A 1 71 ? -2.921 9.436 8.120 1.00 97.94 71 ILE A CA 1
ATOM 517 C C . ILE A 1 71 ? -2.435 10.852 8.447 1.00 97.94 71 ILE A C 1
ATOM 519 O O . ILE A 1 71 ? -1.420 10.999 9.126 1.00 97.94 71 ILE A O 1
ATOM 523 N N . ALA A 1 72 ? -3.148 11.884 7.985 1.00 98.44 72 ALA A N 1
ATOM 524 C CA . ALA A 1 72 ? -2.793 13.278 8.229 1.00 98.44 72 ALA A CA 1
ATOM 525 C C . ALA A 1 72 ? -2.760 13.596 9.732 1.00 98.44 72 ALA A C 1
ATOM 527 O O . ALA A 1 72 ? -1.745 14.088 10.228 1.00 98.44 72 ALA A O 1
ATOM 528 N N . ASP A 1 73 ? -3.809 13.211 10.465 1.00 98.50 73 ASP A N 1
ATOM 529 C CA . ASP A 1 73 ? -3.906 13.370 11.919 1.00 98.50 73 ASP A CA 1
ATOM 530 C C . ASP A 1 73 ? -2.738 12.653 12.627 1.00 98.50 73 ASP A C 1
ATOM 532 O O . ASP A 1 73 ? -2.047 13.244 13.457 1.00 98.50 73 ASP A O 1
ATOM 536 N N . ALA A 1 74 ? -2.451 11.399 12.251 1.00 98.25 74 ALA A N 1
ATOM 537 C CA . ALA A 1 74 ? -1.370 10.602 12.839 1.00 98.25 74 ALA A CA 1
ATOM 538 C C . ALA A 1 74 ? 0.041 11.151 12.551 1.00 98.25 74 ALA A C 1
ATOM 540 O O . ALA A 1 74 ? 0.996 10.797 13.245 1.00 98.25 74 ALA A O 1
ATOM 541 N N . LYS A 1 75 ? 0.193 11.980 11.512 1.00 97.88 75 LYS A N 1
ATOM 542 C CA . LYS A 1 75 ? 1.467 12.581 11.093 1.00 97.88 75 LYS A CA 1
ATOM 543 C C . LYS A 1 75 ? 1.572 14.077 11.399 1.00 97.88 75 LYS A C 1
ATOM 545 O O . LYS A 1 75 ? 2.604 14.666 11.092 1.00 97.88 75 LYS A O 1
ATOM 550 N N . GLY A 1 76 ? 0.551 14.685 12.005 1.00 97.94 76 GLY A N 1
ATOM 551 C CA . GLY A 1 76 ? 0.529 16.122 12.290 1.00 97.94 76 GLY A CA 1
ATOM 552 C C . GLY A 1 76 ? 0.430 17.000 11.036 1.00 97.94 76 GLY A C 1
ATOM 553 O O . GLY A 1 76 ? 0.932 18.121 11.028 1.00 97.94 76 GLY A O 1
ATOM 554 N N . ILE A 1 77 ? -0.182 16.496 9.961 1.00 98.31 77 ILE A N 1
ATOM 555 C CA . ILE A 1 77 ? -0.413 17.240 8.718 1.00 98.31 77 ILE A CA 1
ATOM 556 C C . ILE A 1 77 ? -1.779 17.927 8.819 1.00 98.31 77 ILE A C 1
ATOM 558 O O . ILE A 1 77 ? -2.808 17.261 8.810 1.00 98.31 77 ILE A O 1
ATOM 562 N N . THR A 1 78 ? -1.801 19.261 8.888 1.00 96.56 78 THR A N 1
ATOM 563 C CA . THR A 1 78 ? -3.048 20.036 9.059 1.00 96.56 78 THR A CA 1
ATOM 564 C C . THR A 1 78 ? -4.001 19.924 7.867 1.00 96.56 78 THR A C 1
ATOM 566 O O . THR A 1 78 ? -5.217 19.934 8.034 1.00 96.56 78 THR A O 1
ATOM 569 N N . ASP A 1 79 ? -3.452 19.831 6.657 1.00 97.38 79 ASP A N 1
ATOM 570 C CA . ASP A 1 79 ? -4.210 19.768 5.409 1.00 97.38 79 ASP A CA 1
ATOM 571 C C . ASP A 1 79 ? -4.125 18.359 4.812 1.00 97.38 79 ASP A C 1
ATOM 573 O O . ASP A 1 79 ? -3.127 17.993 4.185 1.00 97.38 79 ASP A O 1
ATOM 577 N N . PHE A 1 80 ? -5.180 17.560 5.004 1.00 96.69 80 PHE A N 1
ATOM 578 C CA . PHE A 1 80 ? -5.224 16.174 4.529 1.00 96.69 80 PHE A CA 1
ATOM 579 C C . PHE A 1 80 ? -5.186 16.056 2.996 1.00 96.69 80 PHE A C 1
ATOM 581 O O . PHE A 1 80 ? -4.881 14.977 2.481 1.00 96.69 80 PHE A O 1
ATOM 588 N N . SER A 1 81 ? -5.427 17.148 2.253 1.00 96.31 81 SER A N 1
ATOM 589 C CA . SER A 1 81 ? -5.294 17.146 0.792 1.00 96.31 81 SER A CA 1
ATOM 590 C C . SER A 1 81 ? -3.852 16.872 0.339 1.00 96.31 81 SER A C 1
ATOM 592 O O . SER A 1 81 ? -3.633 16.372 -0.762 1.00 96.31 81 SER A O 1
ATOM 594 N N . ARG A 1 82 ? -2.873 17.086 1.231 1.00 96.75 82 ARG A N 1
ATOM 595 C CA . ARG A 1 82 ? -1.449 16.774 1.029 1.00 96.75 82 ARG A CA 1
ATOM 596 C C . ARG A 1 82 ? -1.102 15.292 1.170 1.00 96.75 82 ARG A C 1
ATOM 598 O O . ARG A 1 82 ? 0.042 14.918 0.931 1.00 96.75 82 ARG A O 1
ATOM 605 N N . VAL A 1 83 ? -2.049 14.451 1.582 1.00 97.19 83 VAL A N 1
ATOM 606 C CA . VAL A 1 83 ? -1.865 12.998 1.663 1.00 97.19 83 VAL A CA 1
ATOM 607 C C . VAL A 1 83 ? -2.403 12.362 0.388 1.00 97.19 83 VAL A C 1
ATOM 609 O O . VAL A 1 83 ? -3.561 12.588 0.042 1.00 97.19 83 VAL A O 1
ATOM 612 N N . ALA A 1 84 ? -1.589 11.547 -0.279 1.00 95.25 84 ALA A N 1
ATOM 613 C CA . ALA A 1 84 ? -2.015 10.660 -1.360 1.00 95.25 84 ALA A CA 1
ATOM 614 C C . ALA A 1 84 ? -2.047 9.208 -0.861 1.00 95.25 84 ALA A C 1
ATOM 616 O O . ALA A 1 84 ? -1.262 8.830 0.010 1.00 95.25 84 ALA A O 1
ATOM 617 N N . VAL A 1 85 ? -2.961 8.407 -1.405 1.00 95.44 85 VAL A N 1
ATOM 618 C CA . VAL A 1 85 ? -3.111 6.976 -1.112 1.00 95.44 85 VAL A CA 1
ATOM 619 C C . VAL A 1 85 ? -3.117 6.222 -2.438 1.00 95.44 85 VAL A C 1
ATOM 621 O O . VAL A 1 85 ? -3.629 6.729 -3.432 1.00 95.44 85 VAL A O 1
ATOM 624 N N . SER A 1 86 ? -2.536 5.028 -2.437 1.00 95.12 86 SER A N 1
ATOM 625 C CA . SER A 1 86 ? -2.379 4.159 -3.602 1.00 95.12 86 SER A CA 1
ATOM 626 C C . SER A 1 86 ? -2.339 2.692 -3.166 1.00 95.12 86 SER A C 1
ATOM 628 O O . SER A 1 86 ? -2.211 2.387 -1.973 1.00 95.12 86 SER A O 1
ATOM 630 N N . ALA A 1 87 ? -2.384 1.772 -4.126 1.00 94.81 87 ALA A N 1
ATOM 631 C CA . ALA A 1 87 ? -2.169 0.343 -3.930 1.00 94.81 87 ALA A CA 1
ATOM 632 C C . ALA A 1 87 ? -0.674 0.022 -3.707 1.00 94.81 87 ALA A C 1
ATOM 634 O O . ALA A 1 87 ? -0.034 -0.682 -4.484 1.00 94.81 87 ALA A O 1
ATOM 635 N N . GLY A 1 88 ? -0.110 0.550 -2.617 1.00 95.44 88 GLY A N 1
ATOM 636 C CA . GLY A 1 88 ? 1.314 0.445 -2.287 1.00 95.44 88 GLY A CA 1
ATOM 637 C C . GLY A 1 88 ? 2.153 1.591 -2.861 1.00 95.44 88 GLY A C 1
ATOM 638 O O . GLY A 1 88 ? 1.745 2.296 -3.784 1.00 95.44 88 GLY A O 1
ATOM 639 N N . SER A 1 89 ? 3.343 1.804 -2.295 1.00 96.69 89 SER A N 1
ATOM 640 C CA . SER A 1 89 ? 4.208 2.940 -2.650 1.00 96.69 89 SER A CA 1
ATOM 641 C C . SER A 1 89 ? 4.745 2.890 -4.080 1.00 96.69 89 SER A C 1
ATOM 643 O O . SER A 1 89 ? 5.026 3.943 -4.645 1.00 96.69 89 SER A O 1
ATOM 645 N N . ASP A 1 90 ? 4.859 1.702 -4.674 1.00 96.88 90 ASP A N 1
ATOM 646 C CA . ASP A 1 90 ? 5.324 1.540 -6.057 1.00 96.88 90 ASP A CA 1
ATOM 647 C C . ASP A 1 90 ? 4.405 2.258 -7.051 1.00 96.88 90 ASP A C 1
ATOM 649 O O . ASP A 1 90 ? 4.886 2.867 -8.005 1.00 96.88 90 ASP A O 1
ATOM 653 N N . GLU A 1 91 ? 3.095 2.279 -6.792 1.00 97.19 91 GLU A N 1
ATOM 654 C CA . GLU A 1 91 ? 2.150 3.036 -7.613 1.00 97.19 91 GLU A CA 1
ATOM 655 C C . GLU A 1 91 ? 2.371 4.552 -7.481 1.00 97.19 91 GLU A C 1
ATOM 657 O O . GLU A 1 91 ? 2.347 5.254 -8.489 1.00 97.19 91 GLU A O 1
ATOM 662 N N . ILE A 1 92 ? 2.687 5.074 -6.286 1.00 96.88 92 ILE A N 1
ATOM 663 C CA . ILE A 1 92 ? 3.057 6.496 -6.134 1.00 96.88 92 ILE A CA 1
ATOM 664 C C . ILE A 1 92 ? 4.320 6.811 -6.930 1.00 96.88 92 ILE A C 1
ATOM 666 O O . ILE A 1 92 ? 4.364 7.822 -7.627 1.00 96.88 92 ILE A O 1
ATOM 670 N N . ILE A 1 93 ? 5.343 5.955 -6.849 1.00 97.50 93 ILE A N 1
ATOM 671 C CA . ILE A 1 93 ? 6.589 6.138 -7.603 1.00 97.50 93 ILE A CA 1
ATOM 672 C C . ILE A 1 93 ? 6.287 6.154 -9.103 1.00 97.50 93 ILE A C 1
ATOM 674 O O . ILE A 1 93 ? 6.753 7.046 -9.811 1.00 97.50 93 ILE A O 1
ATOM 678 N N . HIS A 1 94 ? 5.454 5.228 -9.578 1.00 96.31 94 HIS A N 1
ATOM 679 C CA . HIS A 1 94 ? 5.026 5.186 -10.969 1.00 96.31 94 HIS A CA 1
ATOM 680 C C . HIS A 1 94 ? 4.307 6.473 -11.400 1.00 96.31 94 HIS A C 1
ATOM 682 O O . HIS A 1 94 ? 4.694 7.086 -12.395 1.00 96.31 94 HIS A O 1
ATOM 688 N N . LEU A 1 95 ? 3.315 6.931 -10.634 1.00 96.56 95 LEU A N 1
ATOM 689 C CA . LEU A 1 95 ? 2.568 8.157 -10.932 1.00 96.56 95 LEU A CA 1
ATOM 690 C C . LEU A 1 95 ? 3.471 9.396 -10.937 1.00 96.56 95 LEU A C 1
ATOM 692 O O . LEU A 1 95 ? 3.344 10.245 -11.816 1.00 96.56 95 LEU A O 1
ATOM 696 N N . LEU A 1 96 ? 4.424 9.483 -10.004 1.00 97.38 96 LEU A N 1
ATOM 697 C CA . LEU A 1 96 ? 5.415 10.559 -9.983 1.00 97.38 96 LEU A CA 1
ATOM 698 C C . LEU A 1 96 ? 6.285 10.545 -11.243 1.00 97.38 96 LEU A C 1
ATOM 700 O O . LEU A 1 96 ? 6.515 11.603 -11.824 1.00 97.38 96 LEU A O 1
ATOM 704 N N . THR A 1 97 ? 6.731 9.369 -11.697 1.00 96.75 97 THR A N 1
ATOM 705 C CA . THR A 1 97 ? 7.487 9.277 -12.955 1.00 96.75 97 THR A CA 1
ATOM 706 C C . THR A 1 97 ? 6.650 9.690 -14.160 1.00 96.75 97 THR A C 1
ATOM 708 O O . THR A 1 97 ? 7.133 10.469 -14.966 1.00 96.75 97 THR A O 1
ATOM 711 N N . GLN A 1 98 ? 5.382 9.279 -14.252 1.00 95.56 98 GLN A N 1
ATOM 712 C CA . GLN A 1 98 ? 4.510 9.718 -15.347 1.00 95.56 98 GLN A CA 1
ATOM 713 C C . GLN A 1 98 ? 4.252 11.232 -15.350 1.00 95.56 98 GLN A C 1
ATOM 715 O O . GLN A 1 98 ? 4.060 11.822 -16.409 1.00 95.56 98 GLN A O 1
ATOM 720 N N . ALA A 1 99 ? 4.199 11.858 -14.172 1.00 97.12 99 ALA A N 1
ATOM 721 C CA . ALA A 1 99 ? 3.889 13.278 -14.046 1.00 97.12 99 ALA A CA 1
ATOM 722 C C . ALA A 1 99 ? 5.073 14.199 -14.387 1.00 97.12 99 ALA A C 1
ATOM 724 O O . ALA A 1 99 ? 4.850 15.341 -14.790 1.00 97.12 99 ALA A O 1
ATOM 725 N N . TYR A 1 100 ? 6.313 13.734 -14.195 1.00 96.56 100 TYR A N 1
ATOM 726 C CA . TYR A 1 100 ? 7.495 14.603 -14.208 1.00 96.56 100 TYR A CA 1
ATOM 727 C C . TYR A 1 100 ? 8.675 14.119 -15.062 1.00 96.56 100 TYR A C 1
ATOM 729 O O . TYR A 1 100 ? 9.605 14.907 -15.245 1.00 96.56 100 TYR A O 1
ATOM 737 N N . ALA A 1 101 ? 8.687 12.870 -15.540 1.00 86.44 101 ALA A N 1
ATOM 738 C CA . ALA A 1 101 ? 9.827 12.262 -16.236 1.00 86.44 101 ALA A CA 1
ATOM 739 C C . ALA A 1 101 ? 9.508 11.840 -17.678 1.00 86.44 101 ALA A C 1
ATOM 741 O O . ALA A 1 101 ? 8.332 11.545 -17.982 1.00 86.44 101 ALA A O 1
#

Secondary structure (DSSP, 8-state):
-------HHHHHPPPP-PPPP-TT--SS----SS---TT-S-HHHHHHHHHHGGGTTSPPPTT-HHHHHHHHHHHT-S-GGG----SSHHHHHHHHHHHH-

Radius of gyration: 20.21 Å; chains: 1; bounding box: 34×48×57 Å

Foldseek 3Di:
DDDDDDDPCVVVDDDDDDDDDDVPPDDDDDDPRPPDDPVDDDPVVVVVCVVCVVPVVDDDDPVCQVVLVVVCVVVVNPDSVPDDDDPDCVVVVVVVVVVPD

pLDDT: mean 92.68, std 7.87, range [61.12, 98.5]